Protein AF-A0AA38GL04-F1 (afdb_monomer_lite)

pLDDT: mean 78.83, std 9.01, range [44.5, 94.75]

Foldseek 3Di:
DLVLLLVLLVLCLQLLHLDDLVQFDWAKPDNVDDPVRQQAAPDVRHRIDTDRRDLCSLVDPRGPSSVVVSVVSSVVSSVVQVVVQVVVQVCCCPPVVDRDRDHDDPVVSNCLRPPAQHGNSPHPDGPVVSVVVVVVVVVVVVVCVVVVCVVVVVVVDDPVVVVVVVPD

Secondary structure (DSSP, 8-state):
-HHHHHHHHHHHHHTTTT--GGGSPPEESSTTS-GGG-SEEETTTEEE-EEP--GGGGTSTT-HHHHHHHHHHHHHHHHHHHHHHHHHHHHHHHHH------PPPHHHHHHIIIIII-GGG-SSS-HHHHHHHHHHHHHHHHHHHHTTHHHHHHHHS-HHHHHHHT--

Structure (mmCIF, N/CA/C/O backbone):
data_AF-A0AA38GL04-F1
#
_entry.id   AF-A0AA38GL04-F1
#
loop_
_atom_site.group_PDB
_atom_site.id
_atom_site.type_symbol
_atom_site.label_atom_id
_atom_site.label_alt_id
_atom_site.label_comp_id
_atom_site.label_asym_id
_atom_site.label_entity_id
_atom_site.label_seq_id
_atom_site.pdbx_PDB_ins_code
_atom_site.Cartn_x
_atom_site.Cartn_y
_atom_site.Cartn_z
_atom_site.occupancy
_atom_site.B_iso_or_equiv
_atom_site.auth_seq_id
_atom_site.auth_comp_id
_atom_site.auth_asym_id
_atom_site.auth_atom_id
_atom_site.pdbx_PDB_model_num
ATOM 1 N N . MET A 1 1 ? -10.019 14.030 5.889 1.00 71.62 1 MET A N 1
ATOM 2 C CA . MET A 1 1 ? -10.040 12.565 5.647 1.00 71.62 1 MET A CA 1
ATOM 3 C C . MET A 1 1 ? -9.488 12.185 4.268 1.00 71.62 1 MET A C 1
ATOM 5 O O . MET A 1 1 ? -8.597 11.353 4.220 1.00 71.62 1 MET A O 1
ATOM 9 N N . ALA A 1 2 ? -9.922 12.817 3.165 1.00 75.56 2 ALA A N 1
ATOM 10 C CA . ALA A 1 2 ? -9.429 12.501 1.809 1.00 75.56 2 ALA A CA 1
ATOM 11 C C . ALA A 1 2 ? -7.902 12.650 1.635 1.00 75.56 2 ALA A C 1
ATOM 13 O O . ALA A 1 2 ? -7.258 11.750 1.107 1.00 75.56 2 ALA A O 1
ATOM 14 N N . TYR A 1 3 ? -7.308 13.727 2.167 1.00 81.56 3 TYR A N 1
ATOM 15 C CA . TYR A 1 3 ? -5.849 13.909 2.183 1.00 81.56 3 TYR A CA 1
ATOM 16 C C . TYR A 1 3 ? -5.127 12.753 2.890 1.00 81.56 3 TYR A C 1
ATOM 18 O O . TYR A 1 3 ? -4.114 12.260 2.406 1.00 81.56 3 TYR A O 1
ATOM 26 N N . ILE A 1 4 ? -5.697 12.264 3.999 1.00 80.56 4 ILE A N 1
ATOM 27 C CA . ILE A 1 4 ? -5.104 11.173 4.776 1.00 80.56 4 ILE A CA 1
ATOM 28 C C . ILE A 1 4 ? -5.089 9.868 3.965 1.00 80.56 4 ILE A C 1
ATOM 30 O O . ILE A 1 4 ? -4.130 9.100 3.994 1.00 80.56 4 ILE A O 1
ATOM 34 N N . LEU A 1 5 ? -6.146 9.624 3.197 1.00 82.38 5 LEU A N 1
ATOM 35 C CA . LEU A 1 5 ? -6.254 8.448 2.336 1.00 82.38 5 LEU A CA 1
ATOM 36 C C . LEU A 1 5 ? -5.286 8.533 1.147 1.00 82.38 5 LEU A C 1
ATOM 38 O O . LEU A 1 5 ? -4.609 7.555 0.839 1.00 82.38 5 LEU A O 1
ATOM 42 N N . ALA A 1 6 ? -5.166 9.711 0.532 1.00 83.31 6 ALA A N 1
ATOM 43 C CA . ALA A 1 6 ? -4.270 9.934 -0.600 1.00 83.31 6 ALA A CA 1
ATOM 44 C C . ALA A 1 6 ? -2.785 9.843 -0.213 1.00 83.31 6 ALA A C 1
ATOM 46 O O . ALA A 1 6 ? -2.003 9.223 -0.930 1.00 83.31 6 ALA A O 1
ATOM 47 N N . VAL A 1 7 ? -2.392 10.418 0.926 1.00 84.62 7 VAL A N 1
ATOM 48 C CA . VAL A 1 7 ? -0.997 10.387 1.394 1.00 84.62 7 VAL A CA 1
ATOM 49 C C . VAL A 1 7 ? -0.573 8.975 1.790 1.00 84.62 7 VAL A C 1
ATOM 51 O O . VAL A 1 7 ? 0.535 8.572 1.455 1.00 84.62 7 VAL A O 1
ATOM 54 N N . ASN A 1 8 ? -1.453 8.184 2.412 1.00 85.94 8 ASN A N 1
ATOM 55 C CA . ASN A 1 8 ? -1.160 6.775 2.686 1.00 85.94 8 ASN A CA 1
ATOM 56 C C . ASN A 1 8 ? -0.867 5.993 1.406 1.00 85.94 8 ASN A C 1
ATOM 58 O O . ASN A 1 8 ? 0.139 5.294 1.335 1.00 85.94 8 ASN A O 1
ATOM 62 N N . ALA A 1 9 ? -1.704 6.148 0.379 1.00 85.69 9 ALA A N 1
ATOM 63 C CA . ALA A 1 9 ? -1.456 5.500 -0.902 1.00 85.69 9 ALA A CA 1
ATOM 64 C C . ALA A 1 9 ? -0.135 5.967 -1.530 1.00 85.69 9 ALA A C 1
ATOM 66 O O . ALA A 1 9 ? 0.616 5.126 -2.005 1.00 85.69 9 ALA A O 1
ATOM 67 N N . ASN A 1 10 ? 0.182 7.268 -1.456 1.00 86.94 10 ASN A N 1
ATOM 68 C CA . ASN A 1 10 ? 1.448 7.825 -1.944 1.00 86.94 10 ASN A CA 1
ATOM 69 C C . ASN A 1 10 ? 2.658 7.170 -1.275 1.00 86.94 10 ASN A C 1
ATOM 71 O O . ASN A 1 10 ? 3.557 6.703 -1.965 1.00 86.94 10 ASN A O 1
ATOM 75 N N . ILE A 1 11 ? 2.642 7.087 0.057 1.00 85.38 11 ILE A N 1
ATOM 76 C CA . ILE A 1 11 ? 3.727 6.496 0.848 1.00 85.38 11 ILE A CA 1
ATOM 77 C C . ILE A 1 11 ? 3.942 5.032 0.451 1.00 85.38 11 ILE A C 1
ATOM 79 O O . ILE A 1 11 ? 5.078 4.613 0.259 1.00 85.38 11 ILE A O 1
ATOM 83 N N . LEU A 1 12 ? 2.867 4.251 0.293 1.00 82.31 12 LEU A N 1
ATOM 84 C CA . LEU A 1 12 ? 2.992 2.849 -0.115 1.00 82.31 12 LEU A CA 1
ATOM 85 C C . LEU A 1 12 ? 3.448 2.690 -1.574 1.00 82.31 12 LEU A C 1
ATOM 87 O O . LEU A 1 12 ? 4.178 1.744 -1.874 1.00 82.31 12 LEU A O 1
ATOM 91 N N . THR A 1 13 ? 3.055 3.589 -2.480 1.00 83.38 13 THR A N 1
ATOM 92 C CA . THR A 1 13 ? 3.519 3.551 -3.877 1.00 83.38 13 THR A CA 1
ATOM 93 C C . THR A 1 13 ? 4.959 4.024 -4.046 1.00 83.38 13 THR A C 1
ATOM 95 O O . THR A 1 13 ? 5.662 3.488 -4.898 1.00 83.38 13 THR A O 1
ATOM 98 N N . ASP A 1 14 ? 5.444 4.933 -3.199 1.00 80.88 14 ASP A N 1
ATOM 99 C CA . ASP A 1 14 ? 6.841 5.401 -3.213 1.00 80.88 14 ASP A CA 1
ATOM 100 C C . ASP A 1 14 ? 7.838 4.284 -2.833 1.00 80.88 14 ASP A C 1
ATOM 102 O O . ASP A 1 14 ? 9.006 4.301 -3.219 1.00 80.88 14 ASP A O 1
ATOM 106 N N . LEU A 1 15 ? 7.373 3.218 -2.175 1.00 76.69 15 LEU A N 1
ATOM 107 C CA . LEU A 1 15 ? 8.148 1.981 -1.967 1.00 76.69 15 LEU A CA 1
ATOM 108 C C . LEU A 1 15 ? 8.321 1.142 -3.234 1.00 76.69 15 LEU A C 1
ATOM 110 O O . LEU A 1 15 ? 8.948 0.081 -3.210 1.00 76.69 15 LEU A O 1
ATOM 114 N N . GLY A 1 16 ? 7.756 1.588 -4.352 1.00 72.38 16 GLY A N 1
ATOM 115 C CA . GLY A 1 16 ? 7.615 0.792 -5.560 1.00 72.38 16 GLY A CA 1
ATOM 116 C C . GLY A 1 16 ? 6.483 -0.229 -5.491 1.00 72.38 16 GLY A C 1
ATOM 117 O O . GLY A 1 16 ? 6.391 -1.057 -6.386 1.00 72.38 16 GLY A O 1
ATOM 118 N N . GLY A 1 17 ? 5.628 -0.191 -4.460 1.00 74.44 17 GLY A N 1
ATOM 119 C CA . GLY A 1 17 ? 4.477 -1.087 -4.325 1.00 74.44 17 GLY A CA 1
ATOM 120 C C . GLY A 1 17 ? 4.822 -2.582 -4.490 1.00 74.44 17 GLY A C 1
ATOM 121 O O . GLY A 1 17 ? 5.945 -2.997 -4.201 1.00 74.44 17 GLY A O 1
ATOM 122 N N . PRO A 1 18 ? 3.875 -3.411 -4.963 1.00 71.62 18 PRO A N 1
ATOM 123 C CA . PRO A 1 18 ? 4.124 -4.810 -5.294 1.00 71.62 18 PRO A CA 1
ATOM 124 C C . PRO A 1 18 ? 4.845 -5.001 -6.642 1.00 71.62 18 PRO A C 1
ATOM 126 O O . PRO A 1 18 ? 4.913 -6.139 -7.096 1.00 71.62 18 PRO A O 1
ATOM 129 N N . CYS A 1 19 ? 5.339 -3.934 -7.289 1.00 70.25 19 CYS A N 1
ATOM 130 C CA . CYS A 1 19 ? 6.015 -4.045 -8.583 1.00 70.25 19 CYS A CA 1
ATOM 131 C C . CYS A 1 19 ? 7.326 -4.820 -8.446 1.00 70.25 19 CYS A C 1
ATOM 133 O O . CYS A 1 19 ? 8.131 -4.548 -7.542 1.00 70.25 19 CYS A O 1
ATOM 135 N N . PHE A 1 20 ? 7.574 -5.713 -9.394 1.00 68.31 20 PHE A N 1
ATOM 136 C CA . PHE A 1 20 ? 8.842 -6.410 -9.566 1.00 68.31 20 PHE A CA 1
ATOM 137 C C . PHE A 1 20 ? 9.591 -5.903 -10.801 1.00 68.31 20 PHE A C 1
ATOM 139 O O . PHE A 1 20 ? 9.072 -5.132 -11.603 1.00 68.31 20 PHE A O 1
ATOM 146 N N . VAL A 1 21 ? 10.846 -6.335 -10.938 1.00 65.88 21 VAL A N 1
ATOM 147 C CA . VAL A 1 21 ? 11.688 -6.017 -12.104 1.00 65.88 21 VAL A CA 1
ATOM 148 C C . VAL A 1 21 ? 11.072 -6.569 -13.401 1.00 65.88 21 VAL A C 1
ATOM 150 O O . VAL A 1 21 ? 11.271 -5.987 -14.459 1.00 65.88 21 VAL A O 1
ATOM 153 N N . ASP A 1 22 ? 10.243 -7.614 -13.314 1.00 65.38 22 ASP A N 1
ATOM 154 C CA . ASP A 1 22 ? 9.488 -8.167 -14.448 1.00 65.38 22 ASP A CA 1
ATOM 155 C C . ASP A 1 22 ? 8.374 -7.239 -14.970 1.00 65.38 22 ASP A C 1
ATOM 157 O O . ASP A 1 22 ? 7.966 -7.361 -16.122 1.00 65.38 22 ASP A O 1
ATOM 161 N N . ASP A 1 23 ? 7.892 -6.292 -14.154 1.00 69.56 23 ASP A N 1
ATOM 162 C CA . ASP A 1 23 ? 6.869 -5.314 -14.562 1.00 69.56 23 ASP A CA 1
ATOM 163 C C . ASP A 1 23 ? 7.471 -4.134 -15.350 1.00 69.56 23 ASP A C 1
ATOM 165 O O . ASP A 1 23 ? 6.753 -3.263 -15.855 1.00 69.56 23 ASP A O 1
ATOM 169 N N . CYS A 1 24 ? 8.800 -4.082 -15.461 1.00 73.44 24 CYS A N 1
ATOM 170 C CA . CYS A 1 24 ? 9.487 -3.117 -16.302 1.00 73.44 24 CYS A CA 1
ATOM 171 C C . CYS A 1 24 ? 9.409 -3.523 -17.774 1.00 73.44 24 CYS A C 1
ATOM 173 O O . CYS A 1 24 ? 9.748 -4.641 -18.156 1.00 73.44 24 CYS A O 1
ATOM 175 N N . LEU A 1 25 ? 9.041 -2.570 -18.633 1.00 73.69 25 LEU A N 1
ATOM 176 C CA . LEU A 1 25 ? 9.145 -2.767 -20.076 1.00 73.69 25 LEU A CA 1
ATOM 177 C C . LEU A 1 25 ? 10.616 -2.785 -20.494 1.00 73.69 25 LEU A C 1
ATOM 179 O O . LEU A 1 25 ? 11.414 -1.997 -19.983 1.00 73.69 25 LEU A O 1
ATOM 183 N N . SER A 1 26 ? 10.964 -3.653 -21.442 1.00 70.31 26 SER A N 1
ATOM 184 C CA . SER A 1 26 ? 12.263 -3.598 -22.106 1.00 70.31 26 SER A CA 1
ATOM 185 C C . SER A 1 26 ? 12.372 -2.297 -22.900 1.00 70.31 26 SER A C 1
ATOM 187 O O . SER A 1 26 ? 11.440 -1.898 -23.597 1.00 70.31 26 SER A O 1
ATOM 189 N N . VAL A 1 27 ? 13.504 -1.609 -22.771 1.00 73.62 27 VAL A N 1
ATOM 190 C CA . VAL A 1 27 ? 13.759 -0.330 -23.448 1.00 73.62 27 VAL A CA 1
ATOM 191 C C . VAL A 1 27 ? 14.961 -0.505 -24.370 1.00 73.62 27 VAL A C 1
ATOM 193 O O . VAL A 1 27 ? 15.846 -1.328 -24.125 1.00 73.62 27 VAL A O 1
ATOM 196 N N . CYS A 1 28 ? 14.988 0.240 -25.469 1.00 73.50 28 CYS A N 1
ATOM 197 C CA . CYS A 1 28 ? 16.155 0.277 -26.336 1.00 73.50 28 CYS A CA 1
ATOM 198 C C . CYS A 1 28 ? 17.263 1.134 -25.701 1.00 73.50 28 CYS A C 1
ATOM 200 O O . CYS A 1 28 ? 16.973 2.113 -25.016 1.00 73.50 28 CYS A O 1
ATOM 202 N N . ASN A 1 29 ? 18.536 0.830 -25.981 1.00 73.56 29 ASN A N 1
ATOM 203 C CA . ASN A 1 29 ? 19.682 1.639 -25.523 1.00 73.56 29 ASN A CA 1
ATOM 204 C C . ASN A 1 29 ? 19.577 3.136 -25.911 1.00 73.56 29 ASN A C 1
ATOM 206 O O . ASN A 1 29 ? 20.218 3.997 -25.316 1.00 73.56 29 ASN A O 1
ATOM 210 N N . VAL A 1 30 ? 18.751 3.456 -26.911 1.00 71.69 30 VAL A N 1
ATOM 211 C CA . VAL A 1 30 ? 18.392 4.821 -27.295 1.00 71.69 30 VAL A CA 1
ATOM 212 C C . VAL A 1 30 ? 16.903 5.040 -27.000 1.00 71.69 30 VAL A C 1
ATOM 214 O O . VAL A 1 30 ? 16.053 4.453 -27.665 1.00 71.69 30 VAL A O 1
ATOM 217 N N . LEU A 1 31 ? 16.581 5.912 -26.036 1.00 69.25 31 LEU A N 1
ATOM 218 C CA . LEU A 1 31 ? 15.201 6.170 -25.581 1.00 69.25 31 LEU A CA 1
ATOM 219 C C . LEU A 1 31 ? 14.261 6.777 -26.638 1.00 69.25 31 LEU A C 1
ATOM 221 O O . LEU A 1 31 ? 13.055 6.823 -26.421 1.00 69.25 31 LEU A O 1
ATOM 225 N N . SER A 1 32 ? 14.792 7.271 -27.757 1.00 67.81 32 SER A N 1
ATOM 226 C CA . SER A 1 32 ? 14.004 7.847 -28.852 1.00 67.81 32 SER A CA 1
ATOM 227 C C . SER A 1 32 ? 13.519 6.815 -29.873 1.00 67.81 32 SER A C 1
ATOM 229 O O . SER A 1 32 ? 12.869 7.195 -30.844 1.00 67.81 32 SER A O 1
ATOM 231 N N . VAL A 1 33 ? 13.863 5.535 -29.699 1.00 69.44 33 VAL A N 1
ATOM 232 C CA . VAL A 1 33 ? 13.514 4.454 -30.626 1.00 69.44 33 VAL A CA 1
ATOM 233 C C . VAL A 1 33 ? 12.589 3.468 -29.924 1.00 69.44 33 VAL A C 1
ATOM 235 O O . VAL A 1 33 ? 12.939 2.907 -28.885 1.00 69.44 33 VAL A O 1
ATOM 238 N N . ASP A 1 34 ? 11.418 3.237 -30.515 1.00 67.00 34 ASP A N 1
ATOM 239 C CA . ASP A 1 34 ? 10.470 2.239 -30.031 1.00 67.00 34 ASP A CA 1
ATOM 240 C C . ASP A 1 34 ? 11.072 0.829 -30.049 1.00 67.00 34 ASP A C 1
ATOM 242 O O . ASP A 1 34 ? 11.857 0.464 -30.927 1.00 67.00 34 ASP A O 1
ATOM 246 N N . VAL A 1 35 ? 10.643 -0.004 -29.099 1.00 70.88 35 VAL A N 1
ATOM 247 C CA . VAL A 1 35 ? 11.130 -1.384 -28.913 1.00 70.88 35 VAL A CA 1
ATOM 248 C C . VAL A 1 35 ? 10.990 -2.220 -30.194 1.00 70.88 35 VAL A C 1
ATOM 250 O O . VAL A 1 35 ? 11.848 -3.048 -30.488 1.00 70.88 35 VAL A O 1
ATOM 253 N N . ALA A 1 36 ? 9.954 -1.954 -30.997 1.00 70.88 36 ALA A N 1
ATOM 254 C CA . ALA A 1 36 ? 9.707 -2.623 -32.276 1.00 70.88 36 ALA A CA 1
ATOM 255 C C . ALA A 1 36 ? 10.738 -2.283 -33.372 1.00 70.88 36 ALA A C 1
ATOM 257 O O . ALA A 1 36 ? 10.923 -3.069 -34.296 1.00 70.88 36 ALA A O 1
ATOM 258 N N . ALA A 1 37 ? 11.415 -1.136 -33.270 1.00 73.38 37 ALA A N 1
ATOM 259 C CA . ALA A 1 37 ? 12.435 -0.670 -34.210 1.00 73.38 37 ALA A CA 1
ATOM 260 C C . ALA A 1 37 ? 13.866 -0.807 -33.649 1.00 73.38 37 ALA A C 1
ATOM 262 O O . ALA A 1 37 ? 14.827 -0.341 -34.261 1.00 73.38 37 ALA A O 1
ATOM 263 N N . CYS A 1 38 ? 14.030 -1.461 -32.494 1.00 72.44 38 CYS A N 1
ATOM 264 C CA . CYS A 1 38 ? 15.307 -1.635 -31.800 1.00 72.44 38 CYS A CA 1
ATOM 265 C C . CYS A 1 38 ? 16.162 -2.767 -32.411 1.00 72.44 38 CYS A C 1
ATOM 267 O O . CYS A 1 38 ? 16.659 -3.653 -31.714 1.00 72.44 38 CYS A O 1
ATOM 269 N N . THR A 1 39 ? 16.329 -2.753 -33.732 1.00 77.25 39 THR A N 1
ATOM 270 C CA . THR A 1 39 ? 17.183 -3.687 -34.475 1.00 77.25 39 THR A CA 1
ATOM 271 C C . THR A 1 39 ? 17.986 -2.916 -35.515 1.00 77.25 39 THR A C 1
ATOM 273 O O . THR A 1 39 ? 17.403 -2.262 -36.375 1.00 77.25 39 THR A O 1
ATOM 276 N N . GLY A 1 40 ? 19.317 -3.001 -35.462 1.00 77.50 40 GLY A N 1
ATOM 277 C CA . GLY A 1 40 ? 20.203 -2.358 -36.438 1.00 77.50 40 GLY A CA 1
ATOM 278 C C . GLY A 1 40 ? 21.066 -1.248 -35.841 1.00 77.50 40 GLY A C 1
ATOM 279 O O . GLY A 1 40 ? 21.505 -1.348 -34.697 1.00 77.50 40 GLY A O 1
ATOM 280 N N . LEU A 1 41 ? 21.357 -0.214 -36.632 1.00 79.44 41 LEU A N 1
ATOM 281 C CA . LEU A 1 41 ? 22.243 0.895 -36.265 1.00 79.44 41 LEU A CA 1
ATOM 282 C C . LEU A 1 41 ? 21.456 2.211 -36.235 1.00 79.44 41 LEU A C 1
ATOM 284 O O . LE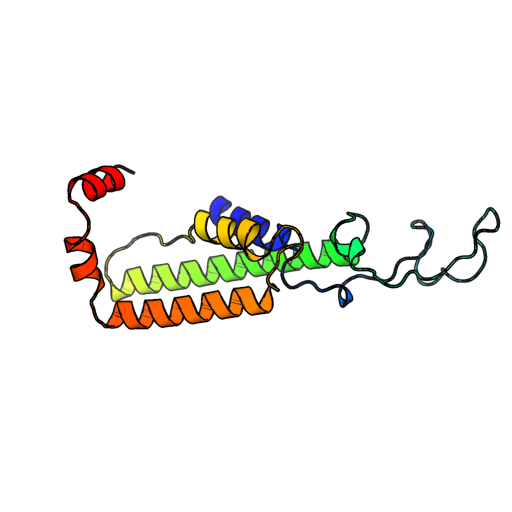U A 1 41 ? 20.704 2.493 -37.165 1.00 79.44 41 LEU A O 1
ATOM 288 N N . TYR A 1 42 ? 21.646 3.030 -35.201 1.00 79.88 42 TYR A N 1
ATOM 289 C CA . TYR A 1 42 ? 21.009 4.345 -35.078 1.00 79.88 42 TYR A CA 1
ATOM 290 C C . TYR A 1 42 ? 21.989 5.466 -35.422 1.00 79.88 42 TYR A C 1
ATOM 292 O O . TYR A 1 42 ? 23.046 5.554 -34.802 1.00 79.88 42 TYR A O 1
ATOM 300 N N . GLY A 1 43 ? 21.625 6.321 -36.388 1.00 74.06 43 GLY A N 1
ATOM 301 C CA . GLY A 1 43 ? 22.264 7.604 -36.736 1.00 74.06 43 GLY A CA 1
ATOM 302 C C . GLY A 1 43 ? 23.791 7.588 -36.903 1.00 74.06 43 GLY A C 1
ATOM 303 O O . GLY A 1 43 ? 24.302 7.580 -38.017 1.00 74.06 43 GLY A O 1
ATOM 304 N N . ASN A 1 44 ? 24.511 7.572 -35.780 1.00 79.81 44 ASN A N 1
ATOM 305 C CA . ASN A 1 44 ? 25.970 7.632 -35.659 1.00 79.81 44 ASN A CA 1
ATOM 306 C C . ASN A 1 44 ? 26.656 6.248 -35.666 1.00 79.81 44 ASN A C 1
ATOM 308 O O . ASN A 1 44 ? 27.800 6.130 -35.233 1.00 79.81 44 ASN A O 1
ATOM 312 N N . GLY A 1 45 ? 25.969 5.187 -36.101 1.00 78.88 45 GLY A N 1
ATOM 313 C CA . GLY A 1 45 ? 26.513 3.823 -36.095 1.00 78.88 45 GLY A CA 1
ATOM 314 C C . GLY A 1 45 ? 26.469 3.130 -34.726 1.00 78.88 45 GLY A C 1
ATOM 315 O O . GLY A 1 45 ? 27.196 2.165 -34.501 1.00 78.88 45 GLY A O 1
ATOM 316 N N . THR A 1 46 ? 25.626 3.589 -33.797 1.00 80.44 46 THR A N 1
ATOM 317 C CA . THR A 1 46 ? 25.408 2.890 -32.523 1.00 80.44 46 THR A CA 1
ATOM 318 C C . THR A 1 46 ? 24.528 1.662 -32.741 1.00 80.44 46 THR A C 1
ATOM 320 O O . THR A 1 46 ? 23.443 1.760 -33.310 1.00 80.44 46 THR A O 1
ATOM 323 N N . ALA A 1 47 ? 24.983 0.489 -32.293 1.00 78.88 47 ALA A N 1
ATOM 324 C CA . ALA A 1 47 ? 24.191 -0.736 -32.376 1.00 78.88 47 ALA A CA 1
ATOM 325 C C . ALA A 1 47 ? 22.998 -0.664 -31.411 1.00 78.88 47 ALA A C 1
ATOM 327 O O . ALA A 1 47 ? 23.174 -0.567 -30.194 1.00 78.88 47 ALA A O 1
ATOM 328 N N . LEU A 1 48 ? 21.786 -0.725 -31.959 1.00 76.31 48 LEU A N 1
ATOM 329 C CA . LEU A 1 48 ? 20.547 -0.827 -31.201 1.00 76.31 48 LEU A CA 1
ATOM 330 C C . LEU A 1 48 ? 20.465 -2.232 -30.606 1.00 76.31 48 LEU A C 1
ATOM 332 O O . LEU A 1 48 ? 20.508 -3.234 -31.321 1.00 76.31 48 LEU A O 1
ATOM 336 N N . ARG A 1 49 ? 20.383 -2.297 -29.280 1.00 73.69 49 ARG A N 1
ATOM 337 C CA . ARG A 1 49 ? 20.172 -3.533 -28.529 1.00 73.69 49 ARG A CA 1
ATOM 338 C C . ARG A 1 49 ? 19.029 -3.315 -27.554 1.00 73.69 49 ARG A C 1
ATOM 340 O O . ARG A 1 49 ? 18.950 -2.254 -26.928 1.00 73.69 49 ARG A O 1
ATOM 347 N N . LEU A 1 50 ? 18.173 -4.329 -27.427 1.00 73.31 50 LEU A N 1
ATOM 348 C CA . LEU A 1 50 ? 17.209 -4.386 -26.338 1.00 73.31 50 LEU A CA 1
ATOM 349 C C . LEU A 1 50 ? 17.975 -4.525 -25.027 1.00 73.31 50 LEU A C 1
ATOM 351 O O . LEU A 1 50 ? 18.744 -5.472 -24.847 1.00 73.31 50 LEU A O 1
ATOM 355 N N . VAL A 1 51 ? 17.747 -3.581 -24.123 1.00 71.06 51 VAL A N 1
ATOM 356 C CA . VAL A 1 51 ? 18.229 -3.661 -22.752 1.00 71.06 51 VAL A CA 1
ATOM 357 C C . VAL A 1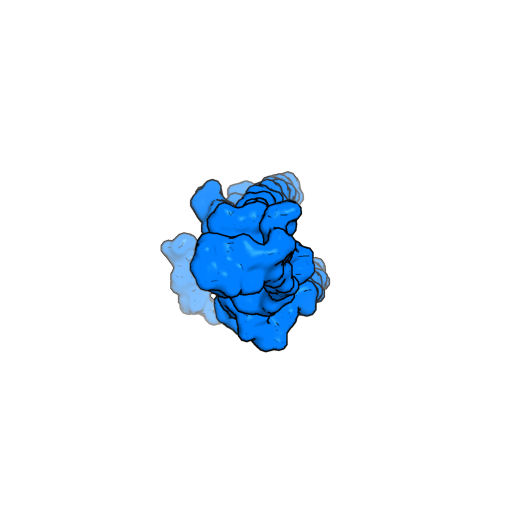 51 ? 17.141 -4.366 -21.953 1.00 71.06 51 VAL A C 1
ATOM 359 O O . VAL A 1 51 ? 15.998 -3.904 -21.871 1.00 71.06 51 VAL A O 1
ATOM 362 N N . THR A 1 52 ? 17.475 -5.540 -21.425 1.00 67.06 52 THR A N 1
ATOM 363 C CA . THR A 1 52 ? 16.609 -6.257 -20.487 1.00 67.06 52 THR A CA 1
ATOM 364 C C . THR A 1 52 ? 16.479 -5.455 -19.195 1.00 67.06 52 THR A C 1
ATOM 366 O O . THR A 1 52 ? 17.447 -4.805 -18.800 1.00 67.06 52 THR A O 1
ATOM 369 N N . PRO A 1 53 ? 15.316 -5.484 -18.528 1.00 65.56 53 PRO A N 1
ATOM 370 C CA . PRO A 1 53 ? 15.114 -4.709 -17.314 1.00 65.56 53 PRO A CA 1
ATOM 371 C C . PRO A 1 53 ? 16.067 -5.180 -16.207 1.00 65.56 53 PRO A C 1
ATOM 373 O O . PRO A 1 53 ? 15.949 -6.288 -15.692 1.00 65.56 53 PRO A O 1
ATOM 376 N N . GLU A 1 54 ? 17.024 -4.328 -15.849 1.00 62.44 54 GLU A N 1
ATOM 377 C CA . GLU A 1 54 ? 17.834 -4.463 -14.637 1.00 62.44 54 GLU A CA 1
ATOM 378 C C . GLU A 1 54 ? 17.111 -3.833 -13.430 1.00 62.44 54 GLU A C 1
ATOM 380 O O . GLU A 1 54 ? 16.216 -2.997 -13.612 1.00 62.44 54 GLU A O 1
ATOM 385 N N . PRO A 1 55 ? 17.478 -4.184 -12.179 1.00 67.38 55 PRO A N 1
ATOM 386 C CA . PRO A 1 55 ? 16.855 -3.628 -10.968 1.00 67.38 55 PRO A CA 1
ATOM 387 C C . PRO A 1 55 ? 16.925 -2.090 -10.883 1.00 67.38 55 PRO A C 1
ATOM 389 O O . PRO A 1 55 ? 16.143 -1.466 -10.164 1.00 67.38 55 PRO A O 1
ATOM 392 N N . GLU A 1 56 ? 17.808 -1.466 -11.661 1.00 64.06 56 GLU A N 1
ATOM 393 C CA . GLU A 1 56 ? 17.945 -0.015 -11.825 1.00 64.06 56 GLU A CA 1
ATOM 394 C C . GLU A 1 56 ? 16.728 0.656 -12.490 1.00 64.06 56 GLU A C 1
ATOM 396 O O . GLU A 1 56 ? 16.491 1.854 -12.288 1.00 64.06 56 GLU A O 1
ATOM 401 N N . CYS A 1 57 ? 15.899 -0.110 -13.212 1.00 66.62 57 CYS A N 1
ATOM 402 C CA . CYS A 1 57 ? 14.627 0.355 -13.777 1.00 66.62 57 CYS A CA 1
ATOM 403 C C . CYS A 1 57 ? 13.687 0.930 -12.701 1.00 66.62 57 CYS A C 1
ATOM 405 O O . CYS A 1 57 ? 12.865 1.803 -12.976 1.00 66.62 57 CYS A O 1
ATOM 407 N N . LYS A 1 58 ? 13.839 0.479 -11.452 1.00 65.75 58 LYS A N 1
ATOM 408 C CA . LYS A 1 58 ? 13.024 0.917 -10.320 1.00 65.75 58 LYS A CA 1
ATOM 409 C C . LYS A 1 58 ? 13.381 2.315 -9.809 1.00 65.75 58 LYS A C 1
ATOM 411 O O . LYS A 1 58 ? 12.536 2.979 -9.217 1.00 65.75 58 LYS A O 1
ATOM 416 N N . PHE A 1 59 ? 14.627 2.747 -10.012 1.00 65.12 59 PHE A N 1
ATOM 417 C CA . PHE A 1 59 ? 15.180 3.986 -9.451 1.00 65.12 59 PHE A CA 1
ATOM 418 C C . PHE A 1 59 ? 15.286 5.115 -10.481 1.00 65.12 59 PHE A C 1
ATOM 420 O O . PHE A 1 59 ? 15.375 6.287 -10.112 1.00 65.12 59 PHE A O 1
ATOM 427 N N . THR A 1 60 ? 15.248 4.788 -11.774 1.00 57.66 60 THR A N 1
ATOM 428 C CA . THR A 1 60 ? 15.311 5.769 -12.860 1.00 57.66 60 THR A CA 1
ATOM 429 C C . THR A 1 60 ? 13.905 6.089 -13.378 1.00 57.66 60 THR A C 1
ATOM 431 O O . THR A 1 60 ? 13.139 5.217 -13.773 1.00 57.66 60 THR A O 1
ATOM 434 N N . ARG A 1 61 ? 13.538 7.379 -13.389 1.00 50.38 61 ARG A N 1
ATOM 435 C CA . ARG A 1 61 ? 12.198 7.895 -13.761 1.00 50.38 61 ARG A CA 1
ATOM 436 C C . ARG A 1 61 ? 11.811 7.731 -15.244 1.00 50.38 61 ARG A C 1
ATOM 438 O O . ARG A 1 61 ? 10.972 8.481 -15.737 1.00 50.38 61 ARG A O 1
ATOM 445 N N . VAL A 1 62 ? 12.429 6.821 -15.988 1.00 57.50 62 VAL A N 1
ATOM 446 C CA . VAL A 1 62 ? 12.355 6.836 -17.459 1.00 57.50 62 VAL A CA 1
ATOM 447 C C . VAL A 1 62 ? 11.706 5.597 -18.064 1.00 57.50 62 VAL A C 1
ATOM 449 O O . VAL A 1 62 ? 11.567 5.535 -19.281 1.00 57.50 62 VAL A O 1
ATOM 452 N N . ASN A 1 63 ? 11.229 4.650 -17.244 1.00 69.69 63 ASN A N 1
ATOM 453 C CA . ASN A 1 63 ? 10.407 3.554 -17.750 1.00 69.69 63 ASN A CA 1
ATOM 454 C C . ASN A 1 63 ? 8.906 3.908 -17.680 1.00 69.69 63 ASN A C 1
ATOM 456 O O . ASN A 1 63 ? 8.345 3.968 -16.580 1.00 69.69 63 ASN A O 1
ATOM 460 N N . PRO A 1 64 ? 8.227 4.115 -18.827 1.00 73.56 64 PRO A N 1
ATOM 461 C CA . PRO A 1 64 ? 6.799 4.422 -18.847 1.00 73.56 64 PRO A CA 1
ATOM 462 C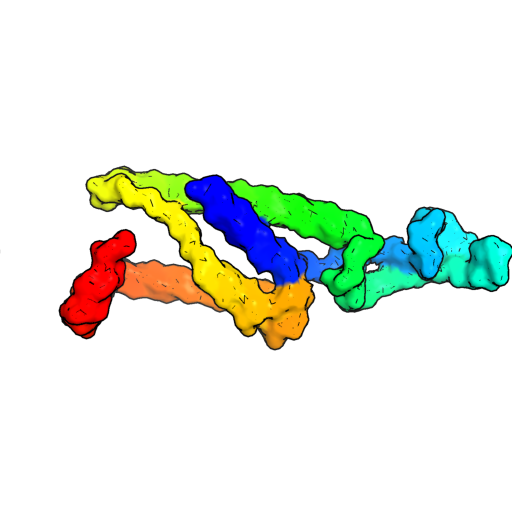 C . PRO A 1 64 ? 5.930 3.257 -18.347 1.00 73.56 64 PRO A C 1
ATOM 464 O O . PRO A 1 64 ? 4.816 3.484 -17.885 1.00 73.56 64 PRO A O 1
ATOM 467 N N . GLY A 1 65 ? 6.406 2.010 -18.409 1.00 75.94 65 GLY A N 1
ATOM 468 C CA . GLY A 1 65 ? 5.676 0.856 -17.874 1.00 75.94 65 GLY A CA 1
ATOM 469 C C . GLY A 1 65 ? 5.563 0.907 -16.352 1.00 75.94 65 GLY A C 1
ATOM 470 O O . GLY A 1 65 ? 4.471 0.783 -15.795 1.00 75.94 65 GLY A O 1
ATOM 471 N N . TYR A 1 66 ? 6.683 1.194 -15.690 1.00 76.94 66 TYR A N 1
ATOM 472 C CA . TYR A 1 66 ? 6.761 1.250 -14.233 1.00 76.94 66 TYR A CA 1
ATOM 473 C C . TYR A 1 66 ? 5.904 2.378 -13.641 1.00 76.94 66 TYR A C 1
ATOM 475 O O . TYR A 1 66 ? 5.148 2.166 -12.691 1.00 76.94 66 TYR A O 1
ATOM 483 N N . THR A 1 67 ? 5.949 3.573 -14.235 1.00 79.06 67 THR A N 1
ATOM 484 C CA . THR A 1 67 ? 5.157 4.720 -13.761 1.00 79.06 67 THR A CA 1
ATOM 485 C C . THR A 1 67 ? 3.656 4.498 -13.940 1.00 79.06 67 THR A C 1
ATOM 487 O O . THR A 1 67 ? 2.884 4.772 -13.021 1.00 79.06 67 THR A O 1
ATOM 490 N N . ASN A 1 68 ? 3.229 3.929 -15.072 1.00 82.44 68 ASN A N 1
ATOM 491 C CA . ASN A 1 68 ? 1.822 3.596 -15.310 1.00 82.44 68 ASN A CA 1
ATOM 492 C C . ASN A 1 68 ? 1.298 2.549 -14.321 1.00 82.44 68 ASN A C 1
ATOM 494 O O . ASN A 1 68 ? 0.172 2.667 -13.826 1.00 82.44 68 ASN A O 1
ATOM 498 N N . TYR A 1 69 ? 2.108 1.539 -14.002 1.00 82.62 69 TYR A N 1
ATOM 499 C CA . TYR A 1 69 ? 1.740 0.539 -13.006 1.00 82.62 69 TYR A CA 1
ATOM 500 C C . TYR A 1 69 ? 1.619 1.155 -11.604 1.00 82.62 69 TYR A C 1
ATOM 502 O O . TYR A 1 69 ? 0.648 0.876 -10.892 1.00 82.62 69 TYR A O 1
ATOM 510 N N . LEU A 1 70 ? 2.560 2.018 -11.203 1.00 83.44 70 LEU A N 1
ATOM 511 C CA . LEU A 1 70 ? 2.496 2.715 -9.914 1.00 83.44 70 LEU A CA 1
ATOM 512 C C . LEU A 1 70 ? 1.247 3.588 -9.799 1.00 83.44 70 LEU A C 1
ATOM 514 O O . LEU A 1 70 ? 0.559 3.532 -8.779 1.00 83.44 70 LEU A O 1
ATOM 518 N N . GLU A 1 71 ? 0.904 4.332 -10.849 1.00 85.56 71 GLU A N 1
ATOM 519 C CA . GLU A 1 71 ? -0.308 5.154 -10.884 1.00 85.56 71 GLU A CA 1
ATOM 520 C C . GLU A 1 71 ? -1.587 4.317 -10.771 1.00 85.56 71 GLU A C 1
ATOM 522 O O . GLU A 1 71 ? -2.529 4.694 -10.065 1.00 85.56 71 GLU A O 1
ATOM 527 N N . ARG A 1 72 ? -1.629 3.149 -11.420 1.00 87.50 72 ARG A N 1
ATOM 528 C CA . ARG A 1 72 ? -2.744 2.207 -11.269 1.00 87.50 72 ARG A CA 1
ATOM 529 C C . ARG A 1 72 ? -2.836 1.686 -9.837 1.00 87.50 72 ARG A C 1
ATOM 531 O O . ARG A 1 72 ? -3.884 1.804 -9.205 1.00 87.50 72 ARG A O 1
ATOM 538 N N . THR A 1 73 ? -1.718 1.212 -9.299 1.00 87.81 73 THR A N 1
ATOM 539 C CA . THR A 1 73 ? -1.628 0.681 -7.932 1.00 87.81 73 THR A CA 1
ATOM 540 C C . THR A 1 73 ? -2.032 1.724 -6.892 1.00 87.81 73 THR A C 1
ATOM 542 O O . THR A 1 73 ? -2.735 1.412 -5.931 1.00 87.81 73 THR A O 1
ATOM 545 N N . ARG A 1 74 ? -1.643 2.988 -7.091 1.00 87.25 74 ARG A N 1
ATOM 546 C CA . ARG A 1 74 ? -2.035 4.109 -6.233 1.00 87.25 74 ARG A CA 1
ATOM 547 C C . ARG A 1 74 ? -3.552 4.235 -6.147 1.00 87.25 74 ARG A C 1
ATOM 549 O O . ARG A 1 74 ? -4.094 4.365 -5.051 1.00 87.25 74 ARG A O 1
ATOM 556 N N . LYS A 1 75 ? -4.240 4.203 -7.290 1.00 90.31 75 LYS A N 1
ATOM 557 C CA . LYS A 1 75 ? -5.705 4.317 -7.351 1.00 90.31 75 LYS A CA 1
ATOM 558 C C . LYS A 1 75 ? -6.376 3.139 -6.648 1.00 90.31 75 LYS A C 1
ATO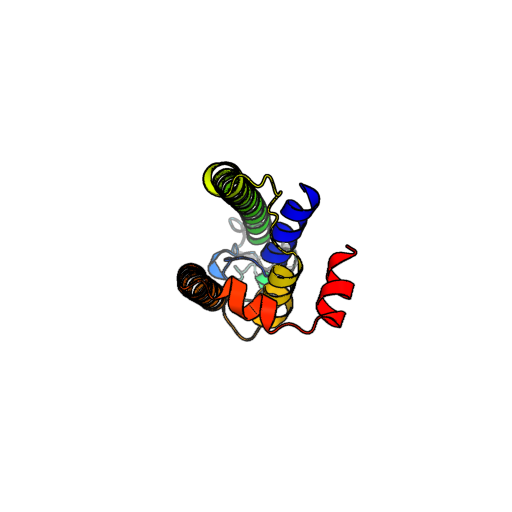M 560 O O . LYS A 1 75 ? -7.286 3.358 -5.846 1.00 90.31 75 LYS A O 1
ATOM 565 N N . ASP A 1 76 ? -5.876 1.929 -6.874 1.00 90.50 76 ASP A N 1
ATOM 566 C CA . ASP A 1 76 ? -6.402 0.713 -6.248 1.00 90.50 76 ASP A CA 1
ATOM 567 C C . ASP A 1 76 ? -6.238 0.748 -4.717 1.00 90.50 76 ASP A C 1
ATOM 569 O O . ASP A 1 76 ? -7.184 0.461 -3.980 1.00 90.50 76 ASP A O 1
ATOM 573 N N . LEU A 1 77 ? -5.082 1.204 -4.216 1.00 88.56 77 LEU A N 1
ATOM 574 C CA . LEU A 1 77 ? -4.817 1.386 -2.781 1.00 88.56 77 LEU A CA 1
ATOM 575 C C . LEU A 1 77 ? -5.746 2.421 -2.138 1.00 88.56 77 LEU A C 1
ATOM 577 O O . LEU A 1 77 ? -6.236 2.200 -1.026 1.00 88.56 77 LEU A O 1
ATOM 581 N N . ILE A 1 78 ? -6.012 3.540 -2.819 1.00 89.69 78 ILE A N 1
ATOM 582 C CA . ILE A 1 78 ? -6.956 4.554 -2.330 1.00 89.69 78 ILE A CA 1
ATOM 583 C C . ILE A 1 78 ? -8.345 3.930 -2.186 1.00 89.69 78 ILE A C 1
ATOM 585 O O . ILE A 1 78 ? -8.951 4.045 -1.118 1.00 89.69 78 ILE A O 1
ATOM 589 N N . MET A 1 79 ? -8.826 3.226 -3.214 1.00 91.31 79 MET A N 1
ATOM 590 C CA . MET A 1 79 ? -10.152 2.600 -3.193 1.00 91.31 79 MET A CA 1
ATOM 591 C C . MET A 1 79 ? -10.265 1.517 -2.118 1.00 91.31 79 MET A C 1
ATOM 593 O O . MET A 1 79 ? -11.229 1.516 -1.349 1.00 91.31 79 MET A O 1
ATOM 597 N N . ALA A 1 80 ? -9.258 0.652 -1.988 1.00 89.69 80 ALA A N 1
ATOM 598 C CA . ALA A 1 80 ? -9.214 -0.369 -0.944 1.00 89.69 80 ALA A CA 1
ATOM 599 C C . ALA A 1 80 ? -9.225 0.249 0.467 1.00 89.69 80 ALA A C 1
ATOM 601 O O . ALA A 1 80 ? -9.935 -0.218 1.365 1.00 89.69 80 ALA A O 1
ATOM 602 N N . THR A 1 81 ? -8.484 1.342 0.670 1.00 88.75 81 THR A N 1
ATOM 603 C CA . THR A 1 81 ? -8.424 2.029 1.967 1.00 88.75 81 THR A CA 1
ATOM 604 C C . THR A 1 81 ? -9.755 2.701 2.296 1.00 88.75 81 THR A C 1
ATOM 606 O O . THR A 1 81 ? -10.255 2.529 3.406 1.00 88.75 81 THR A O 1
ATOM 609 N N . VAL A 1 82 ? -10.373 3.398 1.336 1.00 90.25 82 VAL A N 1
ATOM 610 C CA . VAL A 1 82 ? -11.710 3.998 1.496 1.00 90.25 82 VAL A CA 1
ATOM 611 C C . VAL A 1 82 ? -12.731 2.926 1.875 1.00 90.25 82 VAL A C 1
ATOM 613 O O . VAL A 1 82 ? -13.423 3.074 2.882 1.00 90.25 82 VAL A O 1
ATOM 616 N N . ALA A 1 83 ? -1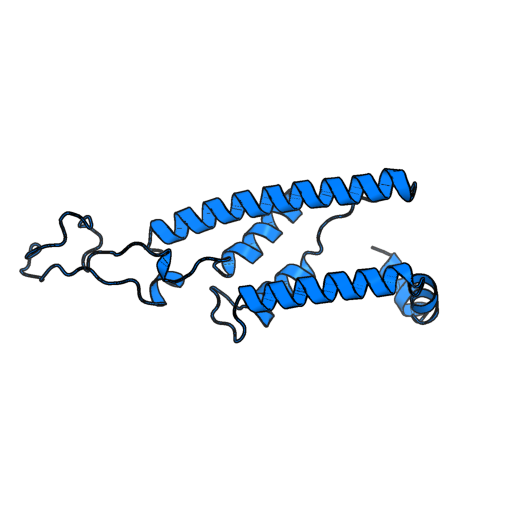2.786 1.826 1.119 1.00 91.88 83 ALA A N 1
ATOM 617 C CA . ALA A 1 83 ? -13.717 0.731 1.371 1.00 91.88 83 ALA A CA 1
ATOM 618 C C . ALA A 1 83 ? -13.513 0.123 2.769 1.00 91.88 83 ALA A C 1
ATOM 620 O O . ALA A 1 83 ? -14.468 -0.019 3.533 1.00 91.88 83 ALA A O 1
ATOM 621 N N . SER A 1 84 ? -12.266 -0.165 3.154 1.00 90.19 84 SER A N 1
ATOM 622 C CA . SER A 1 84 ? -11.967 -0.737 4.474 1.00 90.19 84 SER A CA 1
ATOM 623 C C . SER A 1 84 ? -12.261 0.222 5.638 1.00 90.19 84 SER A C 1
ATOM 625 O O . SER A 1 84 ? -12.735 -0.223 6.686 1.00 90.19 84 SER A O 1
ATOM 627 N N . SER A 1 85 ? -12.040 1.531 5.468 1.00 89.81 85 SER A N 1
ATOM 628 C CA . SER A 1 85 ? -12.414 2.552 6.455 1.00 89.81 85 SER A CA 1
ATOM 629 C C . SER A 1 85 ? -13.926 2.661 6.612 1.00 89.81 85 SER A C 1
ATOM 631 O O . SER A 1 85 ? -14.407 2.710 7.742 1.00 89.81 85 SER A O 1
ATOM 633 N N . LEU A 1 86 ? -14.684 2.642 5.511 1.00 90.25 86 LEU A N 1
ATOM 634 C CA . LEU A 1 86 ? -16.148 2.657 5.557 1.00 90.25 86 LEU A CA 1
ATOM 635 C C . LEU A 1 86 ? -16.692 1.443 6.309 1.00 90.25 86 LEU A C 1
ATOM 637 O O . LEU A 1 86 ? -17.520 1.607 7.201 1.00 90.25 86 LEU A O 1
ATOM 641 N N . ILE A 1 87 ? -16.171 0.248 6.020 1.00 91.81 87 ILE A N 1
ATOM 642 C CA . ILE A 1 87 ? -16.575 -0.987 6.704 1.00 91.81 87 ILE A CA 1
ATOM 643 C C . ILE A 1 87 ? -16.268 -0.901 8.206 1.00 91.81 87 ILE A C 1
ATOM 645 O O . ILE A 1 87 ? -17.127 -1.222 9.026 1.00 91.81 87 ILE A O 1
ATOM 649 N N . ARG A 1 88 ? -15.080 -0.418 8.599 1.00 88.56 88 ARG A N 1
ATOM 650 C CA . ARG A 1 88 ? -14.732 -0.256 10.023 1.00 88.56 88 ARG A CA 1
ATOM 651 C C . ARG A 1 88 ? -15.620 0.758 10.731 1.00 88.56 88 ARG A C 1
ATOM 653 O O . ARG A 1 88 ? -16.099 0.469 11.825 1.00 88.56 88 ARG A O 1
ATOM 660 N N . CYS A 1 89 ? -15.844 1.922 10.126 1.00 89.81 89 CYS A N 1
ATOM 661 C CA . CYS A 1 89 ? -16.735 2.940 10.677 1.00 89.81 89 CYS A CA 1
ATOM 662 C C . CYS A 1 89 ? -18.166 2.411 10.805 1.00 89.81 89 CYS A C 1
ATOM 664 O O . CYS A 1 89 ? -18.808 2.648 11.823 1.00 89.81 89 CYS A O 1
ATOM 666 N N . PHE A 1 90 ? -18.645 1.654 9.815 1.00 89.88 90 PHE A N 1
ATOM 667 C CA . PHE A 1 90 ? -19.973 1.049 9.839 1.00 89.88 90 PHE A CA 1
ATOM 668 C C . PHE A 1 90 ? -20.111 0.029 10.972 1.00 89.88 90 PHE A C 1
ATOM 670 O O . PHE A 1 90 ? -21.046 0.119 11.764 1.00 89.88 90 PHE A O 1
ATOM 677 N N . ILE A 1 91 ? -19.148 -0.887 11.115 1.00 88.94 91 ILE A N 1
ATOM 678 C CA . ILE A 1 91 ? -19.146 -1.870 12.208 1.00 88.94 91 ILE A CA 1
ATOM 679 C C . ILE A 1 91 ? -19.093 -1.159 13.566 1.00 88.94 91 ILE A C 1
ATOM 681 O O . ILE A 1 91 ? -19.864 -1.503 14.457 1.00 88.94 91 ILE A O 1
ATOM 685 N N . MET A 1 92 ? -18.237 -0.147 13.732 1.00 86.62 92 MET A N 1
ATOM 686 C CA . MET A 1 92 ? -18.143 0.606 14.989 1.00 86.62 92 MET A CA 1
ATOM 687 C C . MET A 1 92 ? -19.435 1.378 15.296 1.00 86.62 92 MET A C 1
ATOM 689 O O . MET A 1 92 ? -19.899 1.379 16.435 1.00 86.62 92 MET A O 1
ATOM 693 N N . GLY A 1 93 ? -20.046 1.988 14.281 1.00 86.81 93 GLY A N 1
ATOM 694 C CA . GLY A 1 93 ? -21.303 2.714 14.422 1.00 86.81 93 GLY A CA 1
ATOM 695 C C . GLY A 1 93 ? -22.463 1.803 14.818 1.00 86.81 93 GLY A C 1
ATOM 696 O O . GLY A 1 93 ? -23.190 2.124 15.753 1.00 86.81 93 GLY A O 1
ATOM 697 N N . VAL A 1 94 ? -22.604 0.647 14.161 1.00 87.25 94 VAL A N 1
ATOM 698 C CA . VAL A 1 94 ? -23.726 -0.279 14.388 1.00 87.25 94 VAL A CA 1
ATOM 699 C C . VAL A 1 94 ? -23.535 -1.126 15.648 1.00 87.25 94 VAL A C 1
ATOM 701 O O . VAL A 1 94 ? -24.463 -1.250 16.441 1.00 87.25 94 VAL A O 1
ATOM 704 N N . PHE A 1 95 ? -22.349 -1.704 15.864 1.00 83.06 95 PHE A N 1
ATOM 705 C CA . PHE A 1 95 ? -22.124 -2.640 16.975 1.00 83.06 95 PHE A CA 1
ATOM 706 C C . PHE A 1 95 ? -21.697 -1.961 18.276 1.00 83.06 95 PHE A C 1
ATOM 708 O O . PHE A 1 95 ? -22.061 -2.434 19.350 1.00 83.06 95 PHE A O 1
ATOM 715 N N . ALA A 1 96 ? -20.905 -0.888 18.210 1.00 79.56 96 ALA A N 1
ATOM 716 C CA . ALA A 1 96 ? -20.383 -0.233 19.411 1.00 79.56 96 ALA A CA 1
ATOM 717 C C . ALA A 1 96 ? -21.191 1.007 19.827 1.00 79.56 96 ALA A C 1
ATOM 719 O O . ALA A 1 96 ? -20.889 1.583 20.871 1.00 79.56 96 ALA A O 1
ATOM 720 N N . ASN A 1 97 ? -22.194 1.412 19.029 1.00 80.81 97 ASN A N 1
ATOM 721 C CA . ASN A 1 97 ? -23.035 2.601 19.229 1.00 80.81 97 ASN A CA 1
ATOM 722 C C . ASN A 1 97 ? -22.217 3.864 19.569 1.00 80.81 97 ASN A C 1
ATOM 724 O O . ASN A 1 97 ? -22.616 4.707 20.372 1.00 80.81 97 ASN A O 1
ATOM 728 N N . LEU A 1 98 ? -21.016 3.948 18.991 1.00 83.69 98 LEU A N 1
ATOM 729 C CA . LEU A 1 98 ? -20.047 5.001 19.245 1.00 83.69 98 LEU A CA 1
ATOM 730 C C . LEU A 1 98 ? -19.551 5.512 17.886 1.00 83.69 98 LEU A C 1
ATOM 732 O O . LEU A 1 98 ? -18.685 4.878 17.275 1.00 83.69 98 LEU A O 1
ATOM 736 N N . PRO A 1 99 ? -20.116 6.624 17.377 1.00 73.50 99 PRO A N 1
ATOM 737 C CA . PRO A 1 99 ? -19.844 7.120 16.032 1.00 73.50 99 PRO A CA 1
ATOM 738 C C . PRO A 1 99 ? -18.488 7.836 15.983 1.00 73.50 99 PRO A C 1
ATOM 740 O O . PRO A 1 99 ? -18.406 9.060 15.914 1.00 73.50 99 PRO A O 1
ATOM 743 N N . LEU A 1 100 ? -17.404 7.061 16.039 1.00 80.38 100 LEU A N 1
ATOM 744 C CA . LEU A 1 100 ? -16.041 7.555 15.860 1.00 80.38 100 LEU A CA 1
ATOM 745 C C . LEU A 1 100 ? -15.567 7.283 14.436 1.00 80.38 100 LEU A C 1
ATOM 747 O O . LEU A 1 100 ? -15.621 6.153 13.948 1.00 80.38 100 LEU A O 1
ATOM 751 N N . ALA A 1 101 ? -15.059 8.328 13.787 1.00 78.38 101 ALA A N 1
ATOM 752 C CA . ALA A 1 101 ? -14.424 8.206 12.487 1.00 78.38 101 ALA A CA 1
ATOM 753 C C . ALA A 1 101 ? -13.080 7.481 12.639 1.00 78.38 101 ALA A C 1
ATOM 755 O O . ALA A 1 101 ? -12.133 8.000 13.229 1.00 78.38 101 ALA A O 1
ATOM 756 N N . LEU A 1 102 ? -13.000 6.268 12.096 1.00 81.00 102 LEU A N 1
ATOM 757 C CA . LEU A 1 102 ? -11.796 5.447 12.105 1.00 81.00 102 LEU A CA 1
ATOM 758 C C . LEU A 1 102 ? -11.022 5.669 10.804 1.00 81.00 102 LEU A C 1
ATOM 760 O O . LEU A 1 102 ? -11.373 5.154 9.739 1.00 81.00 102 LEU A O 1
ATOM 764 N N . THR A 1 103 ? -9.940 6.434 10.891 1.00 80.38 103 THR A N 1
ATOM 765 C CA . THR A 1 103 ? -8.979 6.603 9.796 1.00 80.38 103 THR A CA 1
ATOM 766 C C . THR A 1 103 ? -7.752 5.716 9.984 1.00 80.38 103 THR A C 1
ATOM 768 O O . THR A 1 103 ? -7.359 5.448 11.121 1.00 80.38 103 THR A O 1
ATOM 771 N N . PRO A 1 104 ? -7.104 5.281 8.891 1.00 79.88 104 PRO A N 1
ATOM 772 C CA . PRO A 1 104 ? -5.789 4.652 8.971 1.00 79.88 104 PRO A CA 1
ATOM 773 C C . PRO A 1 104 ? -4.767 5.593 9.627 1.00 79.88 104 PRO A C 1
ATOM 775 O O . PRO A 1 104 ? -4.773 6.800 9.375 1.00 79.88 104 PRO A O 1
ATOM 778 N N . SER A 1 105 ? -3.885 5.033 10.458 1.00 82.88 105 SER A N 1
ATOM 779 C CA . SER A 1 105 ? -2.785 5.778 11.073 1.00 82.88 105 SER A CA 1
ATOM 780 C C . SER A 1 105 ? -1.683 6.036 10.048 1.00 82.88 105 SER A C 1
ATOM 782 O O . SER A 1 105 ? -1.183 5.109 9.413 1.00 82.88 105 SER A O 1
ATOM 784 N N . MET A 1 106 ? -1.285 7.300 9.904 1.00 82.31 106 MET A N 1
ATOM 785 C CA . MET A 1 106 ? -0.211 7.694 8.987 1.00 82.31 106 MET A CA 1
ATOM 786 C C . MET A 1 106 ? 1.152 7.159 9.420 1.00 82.31 106 MET A C 1
ATOM 788 O O . MET A 1 106 ? 1.971 6.780 8.585 1.00 82.31 106 MET A O 1
ATOM 792 N N . GLY A 1 107 ? 1.392 7.112 10.734 1.00 83.06 107 GLY A N 1
ATOM 793 C CA . GLY A 1 107 ? 2.699 6.766 11.288 1.00 83.06 107 GLY A CA 1
ATOM 794 C C . GLY A 1 107 ? 3.092 5.314 11.030 1.00 83.06 107 GLY A C 1
ATOM 795 O O . GLY A 1 107 ? 4.239 5.044 10.689 1.00 83.06 107 GLY A O 1
ATOM 796 N N . THR A 1 108 ? 2.145 4.378 11.117 1.00 83.12 108 THR A N 1
ATOM 797 C CA . THR A 1 108 ? 2.423 2.953 10.870 1.00 83.12 108 THR A CA 1
ATOM 798 C C . THR A 1 108 ? 2.763 2.687 9.407 1.00 83.12 108 THR A C 1
ATOM 800 O O . THR A 1 108 ? 3.665 1.904 9.122 1.00 83.12 108 THR A O 1
ATOM 803 N N . ASN A 1 109 ? 2.106 3.393 8.482 1.00 84.06 109 ASN A N 1
ATOM 804 C CA . ASN A 1 109 ? 2.393 3.279 7.054 1.00 84.06 109 ASN A CA 1
ATOM 805 C C . ASN A 1 109 ? 3.750 3.894 6.699 1.00 84.06 109 ASN A C 1
ATOM 807 O O . ASN A 1 109 ? 4.496 3.301 5.927 1.00 84.06 109 ASN A O 1
ATOM 811 N N . ALA A 1 110 ? 4.107 5.030 7.303 1.00 84.06 110 ALA A N 1
ATOM 812 C CA . ALA A 1 110 ? 5.425 5.639 7.142 1.00 84.06 110 ALA A CA 1
ATOM 813 C C . ALA A 1 110 ? 6.550 4.771 7.729 1.00 84.06 110 ALA A C 1
ATOM 815 O O . ALA A 1 110 ? 7.592 4.623 7.101 1.00 84.06 110 ALA A O 1
ATOM 816 N N . TYR A 1 111 ? 6.343 4.156 8.897 1.00 86.12 111 TYR A N 1
ATOM 817 C CA . TYR A 1 111 ? 7.323 3.241 9.489 1.00 86.12 111 TYR A CA 1
ATOM 818 C C . TYR A 1 111 ? 7.532 1.995 8.622 1.00 86.12 111 TYR A C 1
ATOM 820 O O . TYR A 1 111 ? 8.666 1.636 8.310 1.00 86.12 111 TYR A O 1
ATOM 828 N N . PHE A 1 112 ? 6.441 1.361 8.185 1.00 85.00 112 PHE A N 1
ATOM 829 C CA . PHE A 1 112 ? 6.500 0.225 7.267 1.00 85.00 112 PHE A CA 1
ATOM 830 C C . PHE A 1 112 ? 7.252 0.586 5.979 1.00 85.00 112 PHE A C 1
ATOM 832 O O . PHE A 1 112 ? 8.110 -0.162 5.512 1.00 85.00 112 PHE A O 1
ATOM 839 N N . ALA A 1 113 ? 6.961 1.768 5.442 1.00 82.12 113 ALA A N 1
ATOM 840 C CA . ALA A 1 113 ? 7.572 2.270 4.232 1.00 82.12 113 ALA A CA 1
ATOM 841 C C . ALA A 1 113 ? 9.071 2.536 4.396 1.00 82.12 113 ALA A C 1
ATOM 843 O O . ALA A 1 113 ? 9.901 1.896 3.752 1.00 82.12 113 ALA A O 1
ATOM 844 N N . TYR A 1 114 ? 9.439 3.459 5.273 1.00 81.44 114 TYR A N 1
ATOM 845 C CA . TYR A 1 114 ? 10.807 3.958 5.325 1.00 81.44 114 TYR A CA 1
ATOM 846 C C . TYR A 1 114 ? 11.757 3.052 6.107 1.00 81.44 114 TYR A C 1
ATOM 848 O O . TYR A 1 114 ? 12.941 3.018 5.786 1.00 81.44 114 TYR A O 1
ATOM 856 N N . THR A 1 115 ? 11.258 2.295 7.086 1.00 82.88 115 THR A N 1
ATOM 857 C CA . THR A 1 115 ? 12.109 1.476 7.962 1.00 82.88 115 THR A CA 1
ATOM 858 C C . THR A 1 115 ? 12.177 0.013 7.529 1.00 82.88 115 THR A C 1
ATOM 860 O O . THR A 1 115 ? 13.235 -0.596 7.643 1.00 82.88 115 THR A O 1
ATOM 863 N N . VAL A 1 116 ? 11.071 -0.578 7.055 1.00 84.19 116 VAL A N 1
ATOM 864 C CA . VAL A 1 116 ? 11.012 -2.029 6.780 1.00 84.19 116 VAL A CA 1
ATOM 865 C C . VAL A 1 116 ? 11.336 -2.344 5.321 1.00 84.19 116 VAL A C 1
ATOM 867 O O . VAL A 1 116 ? 12.218 -3.156 5.044 1.00 84.19 116 VAL A O 1
ATOM 870 N N . VAL A 1 117 ? 10.623 -1.712 4.385 1.00 82.06 117 VAL A N 1
ATOM 871 C CA . VAL A 1 117 ? 10.731 -2.017 2.946 1.00 82.06 117 VAL A CA 1
ATOM 872 C C . VAL A 1 117 ? 11.752 -1.122 2.239 1.00 82.06 117 VAL A C 1
ATOM 874 O O . VAL A 1 117 ? 12.412 -1.570 1.304 1.00 82.06 117 VAL A O 1
ATOM 877 N N . GLY A 1 118 ? 11.910 0.127 2.680 1.00 78.38 118 GLY A N 1
ATOM 878 C CA . GLY A 1 118 ? 12.805 1.106 2.063 1.00 78.38 118 GLY A CA 1
ATOM 879 C C . GLY A 1 118 ? 12.292 1.642 0.721 1.00 78.38 118 GLY A C 1
ATOM 880 O O . GLY A 1 118 ? 11.410 1.065 0.078 1.00 78.38 118 GLY A O 1
ATOM 881 N N . PHE A 1 119 ? 12.859 2.769 0.279 1.00 73.00 119 PHE A N 1
ATOM 882 C CA . PHE A 1 119 ? 12.472 3.403 -0.984 1.00 73.00 119 PHE A CA 1
ATOM 883 C C . PHE A 1 119 ? 12.698 2.436 -2.141 1.00 73.00 119 PHE A C 1
ATOM 885 O O . PHE A 1 119 ? 13.776 1.847 -2.256 1.00 73.00 119 PHE A O 1
ATOM 892 N N . HIS A 1 120 ? 11.670 2.233 -2.963 1.00 70.62 120 HIS A N 1
ATOM 893 C CA . HIS A 1 120 ? 11.730 1.262 -4.045 1.00 70.62 120 HIS A CA 1
ATOM 894 C C . HIS A 1 120 ? 12.279 -0.117 -3.613 1.00 70.62 120 HIS A C 1
ATOM 896 O O . HIS A 1 120 ? 13.020 -0.759 -4.349 1.00 70.62 120 HIS A O 1
ATOM 902 N N . GLY A 1 121 ? 11.887 -0.645 -2.449 1.00 69.56 121 GLY A N 1
ATOM 903 C CA . GLY A 1 121 ? 12.267 -2.002 -2.022 1.00 69.56 121 GLY A CA 1
ATOM 904 C C . GLY A 1 121 ? 13.776 -2.218 -1.857 1.00 69.56 121 GLY A C 1
ATOM 905 O O . GLY A 1 121 ? 14.229 -3.352 -1.953 1.00 69.56 121 GLY A O 1
ATOM 906 N N . SER A 1 122 ? 14.534 -1.139 -1.648 1.00 68.81 122 SER A N 1
ATOM 907 C CA . SER A 1 122 ? 15.969 -1.161 -1.326 1.00 68.81 122 SER A CA 1
ATOM 908 C C . SER A 1 122 ? 16.250 -1.662 0.105 1.00 68.81 122 SER A C 1
ATOM 910 O O . SER A 1 122 ? 17.395 -1.878 0.496 1.00 68.81 122 SER A O 1
ATOM 912 N N . GLY A 1 123 ? 15.207 -1.834 0.922 1.00 71.50 123 GLY A N 1
ATOM 913 C CA . GLY A 1 123 ? 15.320 -2.326 2.289 1.00 71.50 123 GLY A CA 1
ATOM 914 C C . GLY A 1 123 ? 15.630 -3.820 2.379 1.00 71.50 123 GLY A C 1
ATOM 915 O O . GLY A 1 123 ? 15.570 -4.574 1.411 1.00 71.50 123 GLY A O 1
ATOM 916 N N . SER A 1 124 ? 15.942 -4.261 3.597 1.00 68.31 124 SER A N 1
ATOM 917 C CA . SER A 1 124 ? 16.387 -5.629 3.883 1.00 68.31 124 SER A CA 1
ATOM 918 C C . SER A 1 124 ? 15.293 -6.696 3.745 1.00 68.31 124 SER A C 1
ATOM 920 O O . SER A 1 124 ? 15.619 -7.881 3.695 1.00 68.31 124 SER A O 1
ATOM 922 N N . ILE A 1 125 ? 14.009 -6.311 3.727 1.00 80.38 125 ILE A N 1
ATOM 923 C CA . ILE A 1 125 ? 12.875 -7.246 3.746 1.00 80.38 125 ILE A CA 1
ATOM 924 C C . ILE A 1 125 ? 11.991 -7.049 2.504 1.00 80.38 125 ILE A C 1
ATOM 926 O O . ILE A 1 125 ? 11.524 -5.937 2.250 1.00 80.38 125 ILE A O 1
ATOM 930 N N . PRO A 1 126 ? 11.677 -8.124 1.751 1.00 79.88 126 PRO A N 1
ATOM 931 C CA . PRO A 1 126 ? 10.813 -8.026 0.583 1.00 79.88 126 PRO A CA 1
ATOM 932 C C . PRO A 1 126 ? 9.372 -7.671 0.973 1.00 79.88 126 PRO A C 1
ATOM 934 O O . PRO A 1 126 ? 8.829 -8.179 1.958 1.00 79.88 126 PRO A O 1
ATOM 937 N N . TYR A 1 127 ? 8.710 -6.875 0.128 1.00 80.69 127 TYR A N 1
ATOM 938 C CA . TYR A 1 127 ? 7.348 -6.364 0.346 1.00 80.69 127 TYR A CA 1
ATOM 939 C C . TYR A 1 127 ? 6.324 -7.463 0.699 1.00 80.69 127 TYR A C 1
ATOM 941 O O . TYR A 1 127 ? 5.512 -7.290 1.607 1.00 80.69 127 TYR A O 1
ATOM 949 N N . LYS A 1 128 ? 6.405 -8.635 0.047 1.00 82.88 128 LYS A N 1
ATOM 950 C CA . LYS A 1 128 ? 5.536 -9.796 0.334 1.00 82.88 128 LYS A CA 1
ATOM 951 C C . LYS A 1 128 ? 5.696 -10.313 1.769 1.00 82.88 128 LYS A C 1
ATOM 953 O O . LYS A 1 128 ? 4.699 -10.574 2.437 1.00 82.88 128 LYS A O 1
ATOM 958 N N . SER A 1 129 ? 6.935 -10.440 2.248 1.00 86.25 129 SER A N 1
ATOM 959 C CA . SER A 1 129 ? 7.207 -10.900 3.616 1.00 86.25 129 SER A CA 1
ATOM 960 C C . SER A 1 129 ? 6.786 -9.854 4.643 1.00 86.25 129 SER A C 1
ATOM 962 O O . SER A 1 129 ? 6.261 -10.200 5.699 1.00 86.25 129 SER A O 1
ATOM 964 N N . ALA A 1 130 ? 6.972 -8.574 4.322 1.00 86.25 130 ALA A N 1
ATOM 965 C CA . ALA A 1 130 ? 6.552 -7.479 5.181 1.00 86.25 130 ALA A CA 1
ATOM 966 C C . ALA A 1 130 ? 5.016 -7.447 5.344 1.00 86.25 130 ALA A C 1
ATOM 968 O O . ALA A 1 130 ? 4.519 -7.347 6.463 1.00 86.25 130 ALA A O 1
ATOM 969 N N . LEU A 1 131 ? 4.248 -7.628 4.261 1.00 86.44 131 LEU A N 1
ATOM 970 C CA . LEU A 1 131 ? 2.782 -7.734 4.332 1.00 86.44 131 LEU A CA 1
ATOM 971 C C . LEU A 1 131 ? 2.303 -8.974 5.101 1.00 86.44 131 LEU A C 1
ATOM 973 O O . LEU A 1 131 ? 1.320 -8.890 5.838 1.00 86.44 131 LEU A O 1
ATOM 977 N N . ALA A 1 132 ? 2.995 -10.109 4.966 1.00 89.88 132 ALA A N 1
ATOM 978 C CA . ALA A 1 132 ? 2.678 -11.310 5.737 1.00 89.88 132 ALA A CA 1
ATOM 979 C C . ALA A 1 132 ? 2.842 -11.075 7.249 1.00 89.88 132 ALA A C 1
ATOM 981 O O . ALA A 1 132 ? 1.984 -11.487 8.030 1.00 89.88 132 ALA A O 1
ATOM 982 N N . ALA A 1 133 ? 3.888 -10.352 7.661 1.00 90.44 133 ALA A N 1
ATOM 983 C CA . ALA A 1 133 ? 4.083 -9.974 9.059 1.00 90.44 133 ALA A CA 1
ATOM 984 C C . ALA A 1 133 ? 2.940 -9.084 9.585 1.00 90.44 133 ALA A C 1
ATOM 986 O O . ALA A 1 133 ? 2.415 -9.350 10.664 1.00 90.44 133 ALA A O 1
ATOM 987 N N . VAL A 1 134 ? 2.490 -8.097 8.798 1.00 89.12 134 VAL A N 1
ATOM 988 C CA . VAL A 1 134 ? 1.356 -7.219 9.162 1.00 89.12 134 VAL A CA 1
ATOM 989 C C . VAL A 1 134 ? 0.048 -8.007 9.296 1.00 89.12 134 VAL A C 1
ATOM 991 O O . VAL A 1 134 ? -0.757 -7.737 10.190 1.00 89.12 134 VAL A O 1
ATOM 994 N N . LEU A 1 135 ? -0.174 -9.014 8.446 1.00 92.12 135 LEU A N 1
ATOM 995 C CA . LEU A 1 135 ? -1.342 -9.889 8.562 1.00 92.12 135 LEU A CA 1
ATOM 996 C C . LEU A 1 135 ? -1.312 -10.690 9.873 1.00 92.12 135 LEU A C 1
ATOM 998 O O . LEU A 1 135 ? -2.322 -10.753 10.576 1.00 92.12 135 LEU A O 1
ATOM 1002 N N . ILE A 1 136 ? -0.156 -11.266 10.220 1.00 94.75 136 ILE A N 1
ATOM 1003 C CA . ILE A 1 136 ? 0.036 -12.018 11.469 1.00 94.75 136 ILE A CA 1
ATOM 1004 C C . ILE A 1 136 ? -0.162 -11.104 12.684 1.00 94.75 136 ILE A C 1
ATOM 1006 O O . ILE A 1 136 ? -0.865 -11.481 13.623 1.00 94.75 136 ILE A O 1
ATOM 1010 N N . GLU A 1 137 ? 0.387 -9.888 12.653 1.00 91.62 137 GLU A N 1
ATOM 1011 C CA . GLU A 1 137 ? 0.175 -8.876 13.692 1.00 91.62 137 GLU A CA 1
ATOM 1012 C C . GLU A 1 137 ? -1.318 -8.552 13.864 1.00 91.62 137 GLU A C 1
ATOM 1014 O O . GLU A 1 137 ? -1.824 -8.522 14.987 1.00 91.62 137 GLU A O 1
ATOM 1019 N N . GLY A 1 138 ? -2.054 -8.385 12.761 1.00 90.31 138 GLY A N 1
ATOM 1020 C CA . GLY A 1 138 ? -3.496 -8.138 12.784 1.00 90.31 138 GLY A CA 1
ATOM 1021 C C . GLY A 1 138 ? -4.296 -9.279 13.421 1.00 90.31 138 GLY A C 1
ATOM 1022 O O . GLY A 1 138 ? -5.195 -9.028 14.229 1.00 90.31 138 GLY A O 1
ATOM 1023 N N . VAL A 1 139 ? -3.951 -10.533 13.113 1.00 93.81 139 VAL A N 1
ATOM 1024 C CA . VAL A 1 139 ? -4.578 -11.720 13.723 1.00 93.81 139 VAL A CA 1
ATOM 1025 C C . VAL A 1 139 ? -4.266 -11.793 15.218 1.00 93.81 139 VAL A C 1
ATOM 1027 O O . VAL A 1 139 ? -5.174 -12.005 16.027 1.00 93.81 139 VAL A O 1
ATOM 1030 N N . LEU A 1 140 ? -3.011 -11.555 15.604 1.00 92.56 140 LEU A N 1
ATOM 1031 C CA . LEU A 1 140 ? -2.601 -11.525 17.007 1.00 92.56 140 LEU A CA 1
ATOM 1032 C C . LEU A 1 140 ? -3.342 -10.423 17.779 1.00 92.56 140 LEU A C 1
ATOM 1034 O O . LEU A 1 140 ? -3.841 -10.657 18.883 1.00 92.56 140 LEU A O 1
ATOM 1038 N N . PHE A 1 141 ? -3.484 -9.239 17.182 1.00 88.38 141 PHE A N 1
ATOM 1039 C CA . PHE A 1 141 ? -4.239 -8.134 17.766 1.00 88.38 141 PHE A CA 1
ATOM 1040 C C . PHE A 1 141 ? -5.722 -8.474 17.943 1.00 88.38 141 PHE A C 1
ATOM 1042 O O . PHE A 1 141 ? -6.313 -8.128 18.969 1.00 88.38 141 PHE A O 1
ATOM 1049 N N . LEU A 1 142 ? -6.330 -9.174 16.982 1.00 88.88 142 LEU A N 1
ATOM 1050 C CA . LEU A 1 142 ? -7.719 -9.619 17.081 1.00 88.88 142 LEU A CA 1
ATOM 1051 C C . LEU A 1 142 ? -7.899 -10.639 18.215 1.00 88.88 142 LEU A C 1
ATOM 1053 O O . LEU A 1 142 ? -8.818 -10.494 19.023 1.00 88.88 142 LEU A O 1
ATOM 1057 N N . LEU A 1 143 ? -6.976 -11.595 18.351 1.00 90.56 143 LEU A N 1
ATOM 1058 C CA . LEU A 1 143 ? -6.975 -12.561 19.451 1.00 90.56 143 LEU A CA 1
ATOM 1059 C C . LEU A 1 143 ? -6.912 -11.844 20.810 1.00 90.56 143 LEU A C 1
ATOM 1061 O O . LEU A 1 143 ? -7.780 -12.034 21.662 1.00 90.56 143 LEU A O 1
ATOM 1065 N N . ILE A 1 144 ? -5.958 -10.926 20.984 1.00 88.12 144 ILE A N 1
ATOM 1066 C CA . ILE A 1 144 ? -5.808 -10.137 22.218 1.00 88.12 144 ILE A CA 1
ATOM 1067 C C . ILE A 1 144 ? -7.039 -9.250 22.478 1.00 88.12 144 ILE A C 1
ATOM 1069 O O . ILE A 1 144 ? -7.449 -9.069 23.630 1.00 88.12 144 ILE A O 1
ATOM 1073 N N . ALA A 1 145 ? -7.657 -8.702 21.428 1.00 84.31 145 ALA A N 1
ATOM 1074 C CA . ALA A 1 145 ? -8.858 -7.883 21.543 1.00 84.31 145 ALA A CA 1
ATOM 1075 C C . ALA A 1 145 ? -10.057 -8.682 22.074 1.00 84.31 145 ALA A C 1
ATOM 1077 O O . ALA A 1 145 ? -10.780 -8.164 22.929 1.00 84.31 145 ALA A O 1
ATOM 1078 N N . THR A 1 146 ? -10.242 -9.924 21.615 1.00 84.69 146 THR A N 1
ATOM 1079 C CA . THR A 1 146 ? -11.324 -10.808 22.090 1.00 84.69 146 THR A CA 1
ATOM 1080 C C . THR A 1 146 ? -11.123 -11.271 23.534 1.00 84.69 146 THR A C 1
ATOM 1082 O O . THR A 1 146 ? -12.096 -11.401 24.271 1.00 84.69 146 THR A O 1
ATOM 1085 N N . LEU A 1 147 ? -9.873 -11.392 23.995 1.00 85.62 147 LEU A N 1
ATOM 1086 C CA . LEU A 1 147 ? -9.522 -11.743 25.381 1.00 85.62 147 LEU A CA 1
ATOM 1087 C C . LEU A 1 147 ? -9.788 -10.612 26.402 1.00 85.62 147 LEU A C 1
ATOM 1089 O O . LEU A 1 147 ? -9.482 -10.751 27.586 1.00 85.62 147 LEU A O 1
ATOM 1093 N N . GLY A 1 148 ? -10.333 -9.463 25.981 1.00 75.94 148 GLY A N 1
ATOM 1094 C CA . GLY A 1 148 ? -10.724 -8.374 26.888 1.00 75.94 148 GLY A CA 1
ATOM 1095 C C . GLY A 1 148 ? -9.552 -7.608 27.520 1.00 75.94 148 GLY A C 1
ATOM 1096 O O . GLY A 1 148 ? -9.761 -6.774 28.410 1.00 75.94 148 GLY A O 1
ATOM 1097 N N . LEU A 1 149 ? -8.319 -7.821 27.041 1.00 73.81 149 LEU A N 1
ATOM 1098 C CA . LEU A 1 149 ? -7.096 -7.231 27.606 1.00 73.81 149 LEU A CA 1
ATOM 1099 C C . LEU A 1 149 ? -7.054 -5.696 27.495 1.00 73.81 149 LEU A C 1
ATOM 1101 O O . LEU A 1 149 ? -6.336 -5.035 28.246 1.00 73.81 149 LEU A O 1
ATOM 1105 N N . ARG A 1 150 ? -7.891 -5.105 26.632 1.00 72.69 150 ARG A N 1
ATOM 1106 C CA . ARG A 1 150 ? -8.013 -3.648 26.440 1.00 72.69 150 ARG A CA 1
ATOM 1107 C C . ARG A 1 150 ? -8.225 -2.887 27.756 1.00 72.69 150 ARG A C 1
ATOM 1109 O O . ARG A 1 150 ? -7.587 -1.862 27.980 1.00 72.69 150 ARG A O 1
ATOM 1116 N N . LYS A 1 151 ? -9.067 -3.402 28.664 1.00 69.19 151 LYS A N 1
ATOM 1117 C CA . LYS A 1 151 ? -9.332 -2.756 29.968 1.00 69.19 151 LYS A CA 1
ATOM 1118 C C . LYS A 1 151 ? -8.156 -2.893 30.939 1.00 69.19 151 LYS A C 1
ATOM 1120 O O . LYS A 1 151 ? -7.895 -1.979 31.717 1.00 69.19 151 LYS A O 1
ATOM 1125 N N . LYS A 1 152 ? -7.441 -4.023 30.889 1.00 74.19 152 LYS A N 1
ATOM 1126 C CA . LYS A 1 152 ? -6.252 -4.277 31.717 1.00 74.19 152 LYS A CA 1
ATOM 1127 C C . LYS A 1 152 ? -5.104 -3.360 31.301 1.00 74.19 152 LYS A C 1
ATOM 1129 O O . LYS A 1 152 ? -4.553 -2.687 32.166 1.00 74.19 152 LYS A O 1
ATOM 1134 N N . LEU A 1 153 ? -4.823 -3.246 30.000 1.00 74.44 153 LEU A N 1
ATOM 1135 C CA . LEU A 1 153 ? -3.793 -2.336 29.483 1.00 74.44 153 LEU A CA 1
ATOM 1136 C C . LEU A 1 153 ? -4.075 -0.876 29.862 1.00 74.44 153 LEU A C 1
ATOM 1138 O O . LEU A 1 153 ? -3.191 -0.189 30.362 1.00 74.44 153 LEU A O 1
ATOM 1142 N N . ALA A 1 154 ? -5.322 -0.419 29.717 1.00 70.31 154 ALA A N 1
ATOM 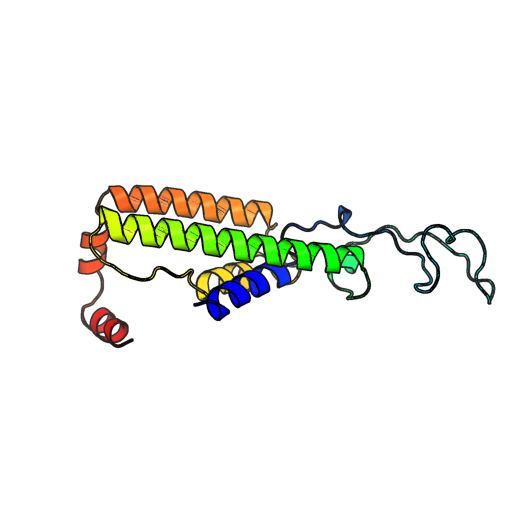1143 C CA . ALA A 1 154 ? -5.703 0.951 30.071 1.00 70.31 154 ALA A CA 1
ATOM 1144 C C . ALA A 1 154 ? -5.514 1.284 31.565 1.00 70.31 154 ALA A C 1
ATOM 1146 O O . ALA A 1 154 ? -5.397 2.457 31.920 1.00 70.31 154 ALA A O 1
ATOM 1147 N N . LYS A 1 155 ? -5.498 0.269 32.442 1.00 76.88 155 LYS A N 1
ATOM 1148 C CA . LYS A 1 155 ? -5.221 0.419 33.879 1.00 76.88 155 LYS A CA 1
ATOM 1149 C C . LYS A 1 155 ? -3.720 0.388 34.197 1.00 76.88 155 LYS A C 1
ATOM 1151 O O . LYS A 1 155 ? -3.321 0.947 35.213 1.00 76.88 155 LYS A O 1
ATOM 1156 N N . LEU A 1 156 ? -2.916 -0.255 33.348 1.00 81.75 156 LEU A N 1
ATOM 1157 C CA . LEU A 1 156 ? -1.454 -0.322 33.458 1.00 81.75 156 LEU A CA 1
ATOM 1158 C C . LEU A 1 156 ? -0.766 0.979 33.015 1.00 81.75 156 LEU A C 1
ATOM 1160 O O . LEU A 1 156 ? 0.299 1.303 33.533 1.00 81.75 156 LEU A O 1
ATOM 1164 N N . VAL A 1 157 ? -1.364 1.740 32.092 1.00 83.69 157 VAL A N 1
ATOM 1165 C CA . VAL A 1 157 ? -0.804 3.027 31.644 1.00 83.69 157 VAL A CA 1
ATOM 1166 C C . VAL A 1 157 ? -0.851 4.062 32.774 1.00 83.69 157 VAL A C 1
ATOM 1168 O O . VAL A 1 157 ? -1.904 4.324 33.363 1.00 83.69 157 VAL A O 1
ATOM 1171 N N . LEU A 1 158 ? 0.302 4.679 33.055 1.00 77.06 158 LEU A N 1
ATOM 1172 C CA . LEU A 1 158 ? 0.473 5.690 34.096 1.00 77.06 158 LEU A CA 1
ATOM 1173 C C . LEU A 1 158 ? -0.467 6.885 33.848 1.00 77.06 158 LEU A C 1
ATOM 1175 O O . LEU A 1 158 ? -0.490 7.461 32.759 1.00 77.06 158 LEU A O 1
ATOM 1179 N N . LYS A 1 159 ? -1.231 7.280 34.876 1.00 76.75 159 LYS A N 1
ATOM 1180 C CA . LYS A 1 159 ? -2.218 8.376 34.807 1.00 76.75 159 LYS A CA 1
ATOM 1181 C C . LYS A 1 159 ? -1.681 9.661 34.137 1.00 76.75 159 LYS A C 1
ATOM 1183 O O . LYS A 1 159 ? -2.358 10.131 33.229 1.00 76.75 159 LYS A O 1
ATOM 1188 N N . PRO A 1 160 ? -0.501 10.213 34.490 1.00 77.25 160 PRO A N 1
ATOM 1189 C CA . PRO A 1 160 ? 0.091 11.376 33.813 1.00 77.25 160 PRO A CA 1
ATOM 1190 C C . PRO A 1 160 ? 0.252 11.227 32.295 1.00 77.25 160 PRO A C 1
ATOM 1192 O O . PRO A 1 160 ? -0.113 12.145 31.567 1.00 77.25 160 PRO A O 1
ATOM 1195 N N . VAL A 1 161 ? 0.708 10.071 31.800 1.00 80.81 161 VAL A N 1
ATOM 1196 C CA . VAL A 1 161 ? 0.853 9.832 30.350 1.00 80.81 161 VAL A CA 1
ATOM 1197 C C . VAL A 1 161 ? -0.514 9.870 29.667 1.00 80.81 161 VAL A C 1
ATOM 1199 O O . VAL A 1 161 ? -0.686 10.518 28.640 1.00 80.81 161 VAL A O 1
ATOM 1202 N N . ARG A 1 162 ? -1.529 9.261 30.289 1.00 76.75 162 ARG A N 1
ATOM 1203 C CA . ARG A 1 162 ? -2.899 9.262 29.764 1.00 76.75 162 ARG A CA 1
ATOM 1204 C C . ARG A 1 162 ? -3.515 10.664 29.696 1.00 76.75 162 ARG A C 1
ATOM 1206 O O . ARG A 1 162 ? -4.248 10.950 28.755 1.00 76.75 162 ARG A O 1
ATOM 1213 N N . ILE A 1 163 ? -3.250 11.520 30.684 1.00 79.56 163 ILE A N 1
ATOM 1214 C CA . ILE A 1 163 ? -3.787 12.892 30.723 1.00 79.56 163 ILE A CA 1
ATOM 1215 C C . ILE A 1 163 ? -3.106 13.761 29.656 1.00 79.56 163 ILE A C 1
ATOM 1217 O O . ILE A 1 163 ? -3.758 14.619 29.066 1.00 79.56 163 ILE A O 1
ATOM 1221 N N . SER A 1 164 ? -1.825 13.504 29.371 1.00 77.06 164 SER A N 1
ATOM 1222 C CA . SER A 1 164 ? -1.087 14.182 28.302 1.00 77.06 164 SER A CA 1
ATOM 1223 C C . SER A 1 164 ? -1.634 13.841 26.914 1.00 77.06 164 SER A C 1
ATOM 1225 O O . SER A 1 164 ? -1.828 14.738 26.105 1.00 77.06 164 SER A O 1
ATOM 1227 N N . SER A 1 165 ? -1.924 12.565 26.643 1.00 72.94 165 SER A N 1
ATOM 1228 C CA . SER A 1 165 ? -2.371 12.104 25.318 1.00 72.94 165 SER A CA 1
ATOM 1229 C C . SER A 1 165 ? -3.858 12.330 25.022 1.00 72.94 165 SER A C 1
ATOM 1231 O O . SER A 1 165 ? -4.297 12.063 23.914 1.00 72.94 165 SER A O 1
ATOM 1233 N N . SER A 1 166 ? -4.656 12.766 26.001 1.00 65.81 166 SER A N 1
ATOM 1234 C CA . SER A 1 166 ? -6.105 12.981 25.838 1.00 65.81 166 SER A CA 1
ATOM 1235 C C . SER A 1 166 ? -6.472 14.424 25.461 1.00 65.81 166 SER A C 1
ATOM 1237 O O . SER A 1 166 ? -7.659 14.742 25.409 1.00 65.81 166 SER A O 1
ATOM 1239 N N . LYS A 1 167 ? -5.480 15.307 25.287 1.00 51.12 167 LYS A N 1
ATOM 1240 C CA . LYS A 1 167 ? -5.676 16.734 24.981 1.00 51.12 167 LYS A CA 1
ATOM 1241 C C . LYS A 1 167 ? -5.596 17.070 23.485 1.00 51.12 167 LYS A C 1
ATOM 1243 O O . LYS A 1 167 ? -5.710 18.246 23.152 1.00 51.12 167 LYS A O 1
ATOM 1248 N N . GLU A 1 168 ? -5.419 16.061 22.634 1.00 44.50 168 GLU A N 1
ATOM 1249 C CA . GLU A 1 168 ? -5.498 16.150 21.167 1.00 44.50 168 GLU A CA 1
ATOM 1250 C C . GLU A 1 168 ? -6.822 15.596 20.637 1.00 44.50 168 GLU A C 1
ATOM 1252 O O . GLU A 1 168 ? -7.308 14.581 21.192 1.00 44.50 168 GLU A O 1
#

Radius of gyration: 22.86 Å; chains: 1; bounding box: 50×29×72 Å

Organism: Taxus chinensis (NCBI:txid29808)

Sequence (168 aa):
MAYILAVNANILTDLGGPCFVDDCLSVCNVLSVDVAACTGLYGNGTALRLVTPEPECKFTRVNPGYTNYLERTRKDLIMATVASSLIRCFIMGVFANLPLALTPSMGTNAYFAYTVVGFHGSGSIPYKSALAAVLIEGVLFLLIATLGLRKKLAKLVLKPVRISSSKE

InterPro domains:
  IPR006043 Nucleobase cation symporter 2 family [PF00860] (73-156)
  IPR045018 Azaguanine-like transporters [PTHR43337] (1-166)